Protein AF-A0A4R2L125-F1 (afdb_monomer_lite)

pLDDT: mean 90.24, std 4.69, range [78.38, 97.12]

Secondary structure (DSSP, 8-state):
---HHHHHHHHHHHHHHHHHHHHHHHHHHHHHHHH-GGGGGTS-HHHHHTTHHHHHHHHHHHHHHHTTT-GGGGHHHHHHHHHHHHHTT--TTHHHHHHHHHHTT-

Foldseek 3Di:
DDDPVVLVVLLVCLVVLVVCQLVLLLQLVVVLCVVPVVCPVLDDVVCVVVSNVSVVVSVVSSVCSNCVVPCVVCVVVVVVVVVVCVVSVPDPVVVVSSVVSSVVSD

Organism: NCBI:txid1133106

Sequence (106 aa):
MLTQQTREIVKATAPVLAEHGYAIIRRFYGRMFEAHPELRNVFNMGHQERGEQQQALARAVYAYASNIDEPTTLAAVLKRIAHKHGSLGVRPEQYPVVGEHLLAAI

Radius of gyration: 14.17 Å; chains: 1; bounding box: 34×27×34 Å

InterPro domains:
  IPR000971 Globin [PF00042] (27-105)
  IPR000971 Globin [PS01033] (1-106)
  IPR009050 Globin-like superfamily [SSF46458] (1-106)
  IPR012292 Globin/Protoglobin [G3DSA:1.10.490.10] (1-106)

Structure (mmCIF, N/CA/C/O backbone):
dat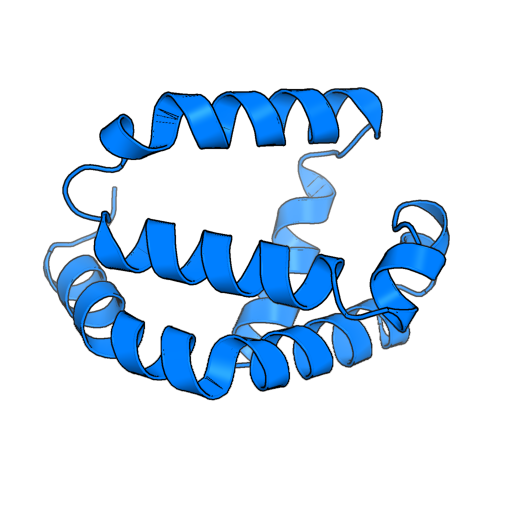a_AF-A0A4R2L125-F1
#
_entry.id   AF-A0A4R2L125-F1
#
loop_
_atom_site.group_PDB
_atom_site.id
_atom_site.type_symbol
_atom_site.label_atom_id
_atom_site.label_alt_id
_atom_site.label_comp_id
_atom_site.label_asym_id
_atom_site.label_entity_id
_atom_site.label_seq_id
_atom_site.pdbx_PDB_ins_code
_atom_site.Cartn_x
_atom_site.Cartn_y
_atom_site.Cartn_z
_atom_site.occupancy
_atom_site.B_iso_or_equiv
_atom_site.auth_seq_id
_atom_site.auth_comp_id
_atom_site.auth_asym_id
_atom_site.auth_atom_id
_atom_site.pdbx_PDB_model_num
AT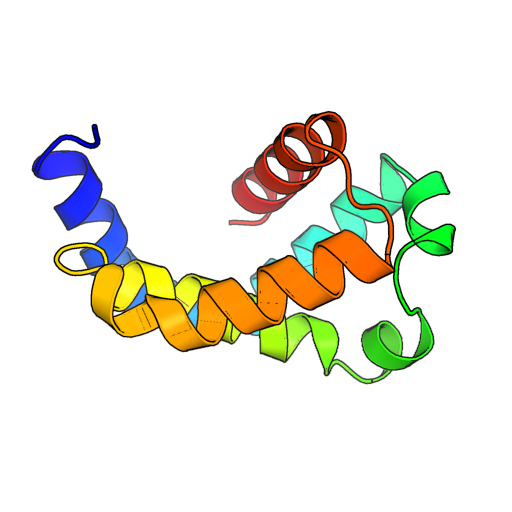OM 1 N N . MET A 1 1 ? -9.344 14.639 7.078 1.00 79.56 1 MET A N 1
ATOM 2 C CA . MET A 1 1 ? -9.277 13.522 8.053 1.00 79.56 1 MET A CA 1
ATOM 3 C C . MET A 1 1 ? -10.340 12.495 7.669 1.00 79.56 1 MET A C 1
ATOM 5 O O . MET A 1 1 ? -11.368 12.920 7.159 1.00 79.56 1 MET A O 1
ATOM 9 N N . LEU A 1 2 ? -10.110 11.189 7.855 1.00 89.88 2 LEU A N 1
ATOM 10 C CA . LEU A 1 2 ? -11.095 10.145 7.510 1.00 89.88 2 LEU A CA 1
ATOM 11 C C . LEU A 1 2 ? -12.331 10.217 8.425 1.00 89.88 2 LEU A C 1
ATOM 13 O O . LEU A 1 2 ? -12.200 10.538 9.609 1.00 89.88 2 LEU A O 1
ATOM 17 N N . THR A 1 3 ? -13.518 9.892 7.910 1.00 95.56 3 THR A N 1
ATOM 18 C CA . THR A 1 3 ? -14.720 9.751 8.751 1.00 95.56 3 THR A CA 1
ATOM 19 C C . THR A 1 3 ? -14.648 8.459 9.567 1.00 95.56 3 THR A C 1
ATOM 21 O O . THR A 1 3 ? -13.875 7.553 9.248 1.00 95.56 3 THR A O 1
ATOM 24 N N . GLN A 1 4 ? -15.453 8.365 10.626 1.00 94.19 4 GLN A N 1
ATOM 25 C CA . GLN A 1 4 ? -15.551 7.144 11.429 1.00 94.19 4 GLN A CA 1
ATOM 26 C C . GLN A 1 4 ? -16.011 5.948 10.581 1.00 94.19 4 GLN A C 1
ATOM 28 O O . GLN A 1 4 ? -15.375 4.898 10.598 1.00 94.19 4 GLN A O 1
ATOM 33 N N . GLN A 1 5 ? -17.030 6.157 9.744 1.00 96.44 5 GLN A N 1
ATOM 34 C CA . GLN A 1 5 ? -17.546 5.144 8.825 1.00 96.44 5 GLN A CA 1
ATOM 35 C C . GLN A 1 5 ? -16.461 4.610 7.875 1.00 96.44 5 GLN A C 1
ATOM 37 O O . GLN A 1 5 ? -16.354 3.403 7.672 1.00 96.44 5 GLN A O 1
ATOM 42 N N . THR A 1 6 ? -15.608 5.477 7.314 1.00 95.75 6 THR A N 1
ATOM 43 C CA . THR A 1 6 ? -14.509 5.019 6.449 1.00 95.75 6 THR A CA 1
ATOM 44 C C . THR A 1 6 ? -13.496 4.168 7.215 1.00 95.75 6 THR A C 1
ATOM 46 O O . THR A 1 6 ? -13.031 3.161 6.686 1.00 95.75 6 THR A O 1
ATOM 49 N N . ARG A 1 7 ? -13.165 4.525 8.463 1.00 94.50 7 ARG A N 1
ATOM 50 C CA . ARG A 1 7 ? -12.244 3.725 9.291 1.00 94.50 7 ARG A CA 1
ATOM 51 C C . ARG A 1 7 ? -12.820 2.351 9.609 1.00 94.50 7 ARG A C 1
ATOM 53 O O . ARG A 1 7 ? -12.089 1.368 9.574 1.00 94.50 7 ARG A O 1
ATOM 60 N N . GLU A 1 8 ? -14.115 2.277 9.896 1.00 95.12 8 GLU A N 1
ATOM 61 C CA . GLU A 1 8 ? -14.815 1.016 10.154 1.00 95.12 8 GLU A CA 1
ATOM 62 C C . GLU A 1 8 ? -14.795 0.097 8.936 1.00 95.12 8 GLU A C 1
ATOM 64 O O . GLU A 1 8 ? -14.454 -1.075 9.076 1.00 95.12 8 GLU A O 1
ATOM 69 N N . ILE A 1 9 ? -15.053 0.636 7.740 1.00 95.81 9 ILE A N 1
ATOM 70 C CA . ILE A 1 9 ? -14.962 -0.125 6.488 1.00 95.81 9 ILE A CA 1
ATOM 71 C C . ILE A 1 9 ? -13.544 -0.668 6.287 1.00 95.81 9 ILE A C 1
ATOM 73 O O . ILE A 1 9 ? -13.381 -1.853 6.012 1.00 95.81 9 ILE A O 1
ATOM 77 N N . VAL A 1 10 ? -12.515 0.168 6.457 1.00 94.44 10 VAL A N 1
ATOM 78 C CA . VAL A 1 10 ? -11.121 -0.269 6.272 1.00 94.44 10 VAL A CA 1
ATOM 79 C C . VAL A 1 10 ? -10.726 -1.354 7.280 1.00 94.44 10 VAL A C 1
ATOM 81 O O . VAL A 1 10 ? -10.068 -2.322 6.906 1.00 94.44 10 VAL A O 1
ATOM 84 N N . LYS A 1 11 ? -11.155 -1.246 8.544 1.00 92.75 11 LYS A N 1
ATOM 85 C CA . LYS A 1 11 ? -10.918 -2.299 9.547 1.00 92.75 11 LYS A CA 1
ATOM 86 C C . LYS A 1 11 ? -11.640 -3.593 9.193 1.00 92.75 11 LYS A C 1
ATOM 88 O O . LYS A 1 11 ? -11.044 -4.662 9.280 1.00 92.75 11 LYS A O 1
ATOM 93 N N . ALA A 1 12 ? -12.901 -3.499 8.774 1.00 94.81 12 ALA A N 1
ATOM 94 C CA . ALA A 1 12 ? -13.715 -4.659 8.426 1.00 94.81 12 ALA A CA 1
ATOM 95 C C . ALA A 1 12 ? -13.159 -5.426 7.215 1.00 94.81 12 ALA A C 1
ATOM 97 O O . ALA A 1 12 ? -13.296 -6.645 7.151 1.00 94.81 12 ALA A O 1
ATOM 98 N N . THR A 1 13 ? -12.500 -4.741 6.274 1.00 93.94 13 THR A N 1
ATOM 99 C CA . THR A 1 13 ? -11.878 -5.382 5.105 1.00 93.94 13 THR A CA 1
ATOM 100 C C . THR A 1 13 ? -10.449 -5.865 5.353 1.00 93.94 13 THR A C 1
ATOM 102 O O . THR A 1 13 ? -9.943 -6.663 4.565 1.00 93.94 13 THR A O 1
ATOM 105 N N . ALA A 1 14 ? -9.797 -5.473 6.455 1.00 91.62 14 ALA A N 1
ATOM 106 C CA . ALA A 1 14 ? -8.415 -5.862 6.749 1.00 91.62 14 ALA A CA 1
ATOM 107 C C . ALA A 1 14 ? -8.169 -7.391 6.723 1.00 91.62 14 ALA A C 1
ATOM 109 O O . ALA A 1 14 ? -7.186 -7.801 6.101 1.00 91.62 14 ALA A O 1
ATOM 110 N N . PRO A 1 15 ? -9.035 -8.260 7.291 1.00 91.38 15 PRO A N 1
ATOM 111 C CA . PRO A 1 15 ? -8.836 -9.712 7.220 1.00 91.38 15 PRO A CA 1
ATOM 112 C C . PRO A 1 15 ? -8.856 -10.256 5.785 1.00 91.38 15 PRO A C 1
ATOM 114 O O . PRO A 1 15 ? -8.048 -11.113 5.439 1.00 91.38 15 PRO A O 1
ATOM 117 N N . VAL A 1 16 ? -9.713 -9.701 4.923 1.00 91.75 16 VAL A N 1
ATOM 118 C CA . VAL A 1 16 ? -9.801 -10.081 3.502 1.00 91.75 16 VAL A CA 1
ATOM 119 C C . VAL A 1 16 ? -8.514 -9.704 2.766 1.00 91.75 16 VAL A C 1
ATOM 121 O O . VAL A 1 16 ? -8.004 -10.471 1.948 1.00 91.75 16 VAL A O 1
ATOM 124 N N . LEU A 1 17 ? -7.925 -8.550 3.099 1.00 87.69 17 LEU A N 1
ATOM 125 C CA . LEU A 1 17 ? -6.612 -8.166 2.580 1.00 87.69 17 LEU A CA 1
ATOM 126 C C . LEU A 1 17 ? -5.481 -9.060 3.106 1.00 87.69 17 LEU A C 1
ATOM 128 O O . LEU A 1 17 ? -4.490 -9.236 2.402 1.00 87.69 17 LEU A O 1
ATOM 132 N N . ALA A 1 18 ? -5.596 -9.634 4.306 1.00 85.56 18 ALA A N 1
ATOM 133 C CA . ALA A 1 18 ? -4.616 -10.601 4.801 1.00 85.56 18 ALA A CA 1
ATOM 134 C C . ALA A 1 18 ? -4.669 -11.913 4.006 1.00 85.56 18 ALA A C 1
ATOM 136 O O . ALA A 1 18 ? -3.625 -12.455 3.645 1.00 85.56 18 ALA A O 1
ATOM 137 N N . GLU A 1 19 ? -5.877 -12.387 3.696 1.00 91.62 19 GLU A N 1
ATOM 138 C CA . GLU A 1 19 ? -6.105 -13.627 2.951 1.00 91.62 19 GLU A CA 1
ATOM 139 C C . GLU A 1 19 ? -5.718 -13.495 1.471 1.00 91.62 19 GLU A C 1
ATOM 141 O O . GLU A 1 19 ? -4.992 -14.328 0.926 1.00 91.62 19 GLU A O 1
ATOM 146 N N . HIS A 1 20 ? -6.155 -12.420 0.811 1.00 93.00 20 HIS A N 1
ATOM 147 C CA . HIS A 1 20 ? -5.966 -12.231 -0.631 1.00 93.00 20 HIS A CA 1
ATOM 148 C C . HIS A 1 20 ? -4.821 -11.281 -0.991 1.00 93.00 20 HIS A C 1
ATOM 150 O O . HIS A 1 20 ? -4.564 -11.045 -2.173 1.00 93.00 20 HIS A O 1
ATOM 156 N N . GLY A 1 21 ? -4.092 -10.755 -0.004 1.00 89.25 21 GLY A N 1
ATOM 157 C CA . GLY A 1 21 ? -3.104 -9.694 -0.198 1.00 89.25 21 GLY A CA 1
ATOM 158 C C . GLY A 1 21 ? -2.051 -10.018 -1.252 1.00 89.25 21 GLY A C 1
ATOM 159 O O . GLY A 1 21 ? -1.760 -9.187 -2.105 1.00 89.25 21 GLY A O 1
ATOM 160 N N . TYR A 1 22 ? -1.524 -11.245 -1.274 1.00 89.19 22 TYR A N 1
ATOM 161 C CA . TYR A 1 22 ? -0.555 -11.637 -2.302 1.00 89.19 22 TYR A CA 1
ATOM 162 C C . TYR A 1 22 ? -1.152 -11.588 -3.720 1.00 89.19 22 TYR A C 1
ATOM 164 O O . TYR A 1 22 ? -0.516 -11.069 -4.639 1.00 89.19 22 TYR A O 1
ATOM 172 N N . ALA A 1 23 ? -2.380 -12.085 -3.902 1.00 92.50 23 ALA A N 1
ATOM 173 C CA . ALA A 1 23 ? -3.058 -12.089 -5.197 1.00 92.50 23 ALA A CA 1
ATOM 174 C C . ALA A 1 23 ? -3.401 -10.664 -5.662 1.00 92.50 23 ALA A C 1
ATOM 176 O O . ALA A 1 23 ? -3.117 -10.310 -6.809 1.00 92.50 23 ALA A O 1
ATOM 177 N N . ILE A 1 24 ? -3.922 -9.832 -4.753 1.00 93.44 24 ILE A N 1
ATOM 178 C CA . ILE A 1 24 ? -4.216 -8.414 -5.001 1.00 93.44 24 ILE A CA 1
ATOM 179 C C . ILE A 1 24 ? -2.940 -7.689 -5.424 1.00 93.44 24 ILE A C 1
ATOM 181 O O . ILE A 1 24 ? -2.911 -7.040 -6.467 1.00 93.44 24 ILE A O 1
ATOM 185 N N . ILE A 1 25 ? -1.849 -7.841 -4.668 1.00 93.25 25 ILE A N 1
ATOM 186 C CA . ILE A 1 25 ? -0.605 -7.130 -4.963 1.00 93.25 25 ILE A CA 1
ATOM 187 C C . ILE A 1 25 ? 0.063 -7.641 -6.250 1.00 93.25 25 ILE A C 1
ATOM 189 O O . ILE A 1 25 ? 0.635 -6.853 -7.008 1.00 93.25 25 ILE A O 1
ATOM 193 N N . ARG A 1 26 ? -0.050 -8.935 -6.569 1.00 92.62 26 ARG A N 1
ATOM 194 C CA . ARG A 1 26 ? 0.394 -9.462 -7.867 1.00 92.62 26 ARG A CA 1
ATOM 195 C C . ARG A 1 26 ? -0.382 -8.825 -9.022 1.00 92.62 26 ARG A C 1
ATOM 197 O O . ARG A 1 26 ? 0.235 -8.412 -10.004 1.00 92.62 26 ARG A O 1
ATOM 204 N N . ARG A 1 27 ? -1.710 -8.714 -8.901 1.00 95.31 27 ARG A N 1
ATOM 205 C CA . ARG A 1 27 ? -2.567 -8.044 -9.892 1.00 95.31 27 ARG A CA 1
ATOM 206 C C . ARG A 1 27 ? -2.227 -6.557 -10.013 1.00 95.31 27 ARG A C 1
ATOM 208 O O . ARG A 1 27 ? -2.090 -6.069 -11.130 1.00 95.31 27 ARG A O 1
ATOM 215 N N . PHE A 1 28 ? -2.025 -5.873 -8.888 1.00 95.50 28 PHE A N 1
ATOM 216 C CA . PHE A 1 28 ? -1.586 -4.476 -8.819 1.00 95.50 28 PHE A CA 1
ATOM 217 C C . PHE A 1 28 ? -0.314 -4.232 -9.635 1.00 95.50 28 PHE A C 1
ATOM 219 O O . PHE A 1 28 ? -0.305 -3.357 -10.497 1.00 95.50 28 PHE A O 1
ATOM 226 N N . TYR A 1 29 ? 0.741 -5.026 -9.425 1.00 93.44 29 TYR A N 1
ATOM 227 C CA . TYR A 1 29 ? 1.988 -4.843 -10.169 1.00 93.44 29 TYR A CA 1
ATOM 228 C C . TYR A 1 29 ? 1.847 -5.140 -11.660 1.00 93.44 29 TYR A C 1
ATOM 230 O O . TYR A 1 29 ? 2.450 -4.437 -12.468 1.00 93.44 29 TYR A O 1
ATOM 238 N N . GLY A 1 30 ? 1.038 -6.139 -12.026 1.00 93.94 30 GLY A N 1
ATOM 239 C CA . GLY A 1 30 ? 0.709 -6.408 -13.426 1.00 93.94 30 GLY A CA 1
ATOM 240 C C . GLY A 1 30 ? 0.082 -5.187 -14.098 1.00 93.94 30 GLY A C 1
ATOM 241 O O . GLY A 1 30 ? 0.623 -4.693 -15.084 1.00 93.94 30 GLY A O 1
ATOM 242 N N . ARG A 1 31 ? -0.990 -4.646 -13.502 1.00 96.94 31 ARG A N 1
ATOM 243 C CA . ARG A 1 31 ? -1.696 -3.458 -14.011 1.00 96.94 31 ARG A CA 1
ATOM 244 C C . ARG A 1 31 ? -0.789 -2.233 -14.084 1.00 96.94 31 ARG A C 1
ATOM 246 O O . ARG A 1 31 ? -0.715 -1.575 -15.118 1.00 96.94 31 ARG A O 1
ATOM 253 N N . MET A 1 32 ? -0.064 -1.953 -13.002 1.00 95.94 32 MET A N 1
ATOM 254 C CA . MET A 1 32 ? 0.779 -0.766 -12.909 1.00 95.94 32 MET A CA 1
ATOM 255 C C . MET A 1 32 ? 1.904 -0.797 -13.941 1.00 95.94 32 MET A C 1
ATOM 257 O O . MET A 1 32 ? 2.152 0.212 -14.581 1.00 95.94 32 MET A O 1
ATOM 261 N N . PHE A 1 33 ? 2.578 -1.930 -14.145 1.00 94.44 33 PHE A N 1
ATOM 262 C CA . PHE A 1 33 ? 3.665 -1.999 -15.123 1.00 94.44 33 PHE A CA 1
ATOM 263 C C . PHE A 1 33 ? 3.194 -2.134 -16.573 1.00 94.44 33 PHE A C 1
ATOM 265 O O . PHE A 1 33 ? 3.977 -1.880 -17.488 1.00 94.44 33 PHE A O 1
ATOM 272 N N . GLU A 1 34 ? 1.959 -2.566 -16.807 1.00 96.00 34 GLU A N 1
ATOM 273 C CA . GLU A 1 34 ? 1.341 -2.515 -18.132 1.00 96.00 34 GLU A CA 1
ATOM 274 C C . GLU A 1 34 ? 1.024 -1.068 -18.528 1.00 96.00 34 GLU A C 1
ATOM 276 O O . GLU A 1 34 ? 1.401 -0.641 -19.616 1.00 96.00 34 GLU A O 1
ATOM 281 N N . ALA A 1 35 ? 0.421 -0.293 -17.620 1.00 96.31 35 ALA A N 1
ATOM 282 C CA . ALA A 1 35 ? 0.088 1.113 -17.857 1.00 96.31 35 ALA A CA 1
ATOM 283 C C . ALA A 1 35 ? 1.304 2.058 -17.778 1.00 96.31 35 ALA A C 1
ATOM 285 O O . ALA A 1 35 ? 1.380 3.027 -18.527 1.00 96.31 35 ALA A O 1
ATOM 286 N N . HIS A 1 36 ? 2.251 1.763 -16.883 1.00 94.19 36 HIS A N 1
ATOM 287 C CA . HIS A 1 36 ? 3.431 2.581 -16.583 1.00 94.19 36 HIS A CA 1
ATOM 288 C C . HIS A 1 36 ? 4.720 1.750 -16.676 1.00 94.19 36 HIS A C 1
ATOM 290 O O . HIS A 1 36 ? 5.349 1.426 -15.654 1.00 94.19 36 HIS A O 1
ATOM 296 N N . PRO A 1 37 ? 5.135 1.344 -17.889 1.00 93.56 37 PRO A N 1
ATOM 297 C CA . PRO A 1 37 ? 6.328 0.530 -18.075 1.00 93.56 37 PRO A CA 1
ATOM 298 C C . PRO A 1 37 ? 7.612 1.208 -17.577 1.00 93.56 37 PRO A C 1
ATOM 300 O O . PRO A 1 37 ? 8.539 0.504 -17.170 1.00 93.56 37 PRO A O 1
ATOM 303 N N . GLU A 1 38 ? 7.659 2.542 -17.531 1.00 90.44 38 GLU A N 1
ATOM 304 C CA . GLU A 1 38 ? 8.767 3.343 -17.006 1.00 90.44 38 GLU A CA 1
ATOM 305 C C . GLU A 1 38 ? 9.084 3.046 -15.535 1.00 90.44 38 GLU A C 1
ATOM 307 O O . GLU A 1 38 ? 10.235 3.170 -15.108 1.00 90.44 38 GLU A O 1
ATOM 312 N N . LEU A 1 39 ? 8.093 2.593 -14.760 1.00 89.69 39 LEU A N 1
ATOM 313 C CA . LEU A 1 39 ? 8.283 2.256 -13.353 1.00 89.69 39 LEU A CA 1
ATOM 314 C C . LEU A 1 39 ? 9.137 0.998 -13.168 1.00 89.69 39 LEU A C 1
ATOM 316 O O . LEU A 1 39 ? 9.752 0.846 -12.115 1.00 89.69 39 LEU A O 1
ATOM 320 N N . ARG A 1 40 ? 9.298 0.139 -14.184 1.00 88.19 40 ARG A N 1
ATOM 321 C CA . ARG A 1 40 ? 10.234 -1.000 -14.105 1.00 88.19 40 ARG A CA 1
ATOM 322 C C . ARG A 1 40 ? 11.684 -0.570 -13.836 1.00 88.19 40 ARG A C 1
ATOM 324 O O . ARG A 1 40 ? 12.442 -1.360 -13.291 1.00 88.19 40 ARG A O 1
ATOM 331 N N . ASN A 1 41 ? 12.050 0.677 -14.152 1.00 86.56 41 ASN A N 1
ATOM 332 C CA . ASN A 1 41 ? 13.377 1.236 -13.862 1.00 86.56 41 ASN A CA 1
ATOM 333 C C . ASN A 1 41 ? 13.538 1.708 -12.405 1.00 86.56 41 ASN A C 1
ATOM 335 O O . ASN A 1 41 ? 14.653 1.939 -11.947 1.00 86.56 41 ASN A O 1
ATOM 339 N N . VAL A 1 42 ? 12.429 1.879 -11.683 1.00 84.62 42 VAL A N 1
ATOM 340 C CA . VAL A 1 42 ? 12.402 2.314 -10.276 1.00 84.62 42 VAL A CA 1
ATOM 341 C C . VAL A 1 42 ? 12.296 1.106 -9.342 1.00 84.62 42 VAL A C 1
ATOM 343 O O . VAL A 1 42 ? 12.877 1.084 -8.256 1.00 84.62 42 VAL A O 1
ATOM 346 N N . PHE A 1 43 ? 11.541 0.091 -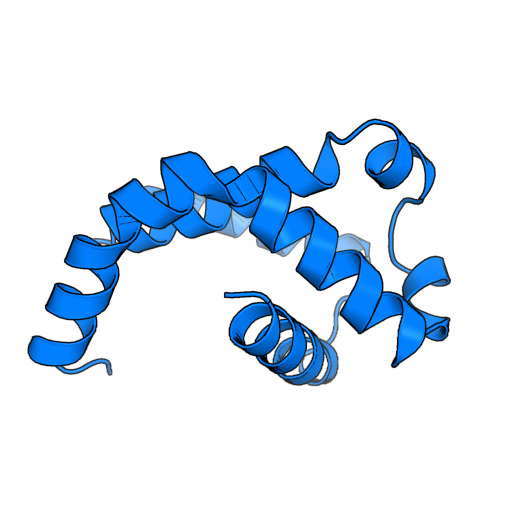9.761 1.00 83.81 43 PHE A N 1
ATOM 347 C CA . PHE A 1 43 ? 11.300 -1.120 -8.987 1.00 83.81 43 PHE A CA 1
ATOM 348 C C . PHE A 1 43 ? 12.422 -2.150 -9.164 1.00 83.81 43 PHE A C 1
ATOM 350 O O . PHE A 1 43 ? 12.988 -2.318 -10.239 1.00 83.81 43 PHE A O 1
ATOM 357 N N . ASN A 1 44 ? 12.729 -2.893 -8.096 1.00 83.06 44 ASN A N 1
ATOM 358 C CA . ASN A 1 44 ? 13.688 -3.992 -8.180 1.00 83.06 44 ASN A CA 1
ATOM 359 C C . ASN A 1 44 ? 12.989 -5.241 -8.735 1.00 83.06 44 ASN A C 1
ATOM 361 O O . ASN A 1 44 ? 12.322 -5.969 -8.000 1.00 83.06 44 ASN A O 1
ATOM 365 N N . MET A 1 45 ? 13.174 -5.497 -10.030 1.00 82.50 45 MET A N 1
ATOM 366 C CA . MET A 1 45 ? 12.526 -6.614 -10.724 1.00 82.50 45 MET A CA 1
ATOM 367 C C . MET A 1 45 ? 12.933 -7.989 -10.169 1.00 82.50 45 MET A C 1
ATOM 369 O O . MET A 1 45 ? 12.105 -8.892 -10.130 1.00 82.50 45 MET A O 1
ATOM 373 N N . GLY A 1 46 ? 14.147 -8.137 -9.624 1.00 79.62 46 GLY A N 1
ATOM 374 C CA . GLY A 1 46 ? 14.578 -9.386 -8.986 1.00 79.62 46 GLY A CA 1
ATOM 375 C C . GLY A 1 46 ? 13.821 -9.699 -7.687 1.00 79.62 46 GLY A C 1
ATOM 376 O O . GLY A 1 46 ? 13.465 -10.849 -7.445 1.00 79.62 46 GLY A O 1
ATOM 377 N N . HIS A 1 47 ? 13.526 -8.688 -6.858 1.00 79.56 47 HIS A N 1
ATOM 378 C CA . HIS A 1 47 ? 12.642 -8.863 -5.692 1.00 79.56 47 HIS A CA 1
ATOM 379 C C . HIS A 1 47 ? 11.192 -9.128 -6.105 1.00 79.56 47 HIS A C 1
ATOM 381 O O . HIS A 1 47 ? 10.475 -9.845 -5.406 1.00 79.56 47 HIS A O 1
ATOM 387 N N . GLN A 1 48 ? 10.772 -8.557 -7.236 1.00 78.44 48 GLN A N 1
ATOM 388 C CA . GLN A 1 48 ? 9.436 -8.756 -7.777 1.00 78.44 48 GLN A CA 1
ATOM 389 C C . GLN A 1 48 ? 9.221 -10.198 -8.250 1.00 78.44 48 GLN A C 1
ATOM 391 O O . GLN A 1 48 ? 8.209 -10.809 -7.917 1.00 78.44 48 GLN A O 1
ATOM 396 N N . GLU A 1 49 ? 10.170 -10.769 -8.990 1.00 78.38 49 GLU A N 1
ATOM 397 C CA . GLU A 1 49 ? 10.087 -12.156 -9.467 1.00 78.38 49 GLU A CA 1
ATOM 398 C C . GLU A 1 49 ? 10.067 -13.163 -8.312 1.00 78.38 49 GLU A C 1
ATOM 400 O O . GLU A 1 49 ? 9.343 -14.156 -8.368 1.00 78.38 49 GLU A O 1
ATOM 405 N N . ARG A 1 50 ? 10.792 -12.875 -7.222 1.00 81.88 50 ARG A N 1
ATOM 406 C CA . ARG A 1 50 ? 10.823 -13.722 -6.018 1.00 81.88 50 ARG A CA 1
ATOM 407 C C . ARG A 1 50 ? 9.610 -13.571 -5.097 1.00 81.88 50 ARG A C 1
ATOM 409 O O . ARG A 1 50 ? 9.507 -14.296 -4.112 1.00 81.88 50 ARG A O 1
ATOM 416 N N . GLY A 1 51 ? 8.686 -12.651 -5.375 1.00 82.69 51 GLY A N 1
ATOM 417 C CA . GLY A 1 51 ? 7.481 -12.472 -4.556 1.00 82.69 51 GLY A CA 1
ATOM 418 C C . GLY A 1 51 ? 7.684 -11.646 -3.276 1.00 82.69 51 GLY A C 1
ATOM 419 O O . GLY A 1 51 ? 6.714 -11.350 -2.572 1.00 82.69 51 GLY A O 1
ATOM 420 N N . GLU A 1 52 ? 8.925 -11.280 -2.947 1.00 84.31 52 GLU A N 1
ATOM 421 C CA . GLU A 1 52 ? 9.285 -10.604 -1.694 1.00 84.31 52 GLU A CA 1
ATOM 422 C C . GLU A 1 52 ? 8.629 -9.223 -1.600 1.00 84.31 52 GLU A C 1
ATOM 424 O O . GLU A 1 52 ? 8.123 -8.824 -0.548 1.00 84.31 52 GLU A O 1
ATOM 429 N N . GLN A 1 53 ? 8.591 -8.503 -2.722 1.00 83.00 53 GLN A N 1
ATOM 430 C CA . GLN A 1 53 ? 8.019 -7.167 -2.774 1.00 83.00 53 GLN A CA 1
ATOM 431 C C . GLN A 1 53 ? 6.487 -7.192 -2.649 1.00 83.00 53 GLN A C 1
ATOM 433 O O . GLN A 1 53 ? 5.905 -6.349 -1.961 1.00 83.00 53 GLN A O 1
ATOM 438 N N . GLN A 1 54 ? 5.837 -8.202 -3.227 1.00 85.69 54 GLN A N 1
ATOM 439 C CA . GLN A 1 54 ? 4.398 -8.412 -3.124 1.00 85.69 54 GLN A CA 1
ATOM 440 C C . GLN A 1 54 ? 3.985 -8.710 -1.685 1.00 85.69 54 GLN A C 1
ATOM 442 O O . GLN A 1 54 ? 3.032 -8.121 -1.175 1.00 85.69 54 GLN A O 1
ATOM 447 N N . GLN A 1 55 ? 4.737 -9.579 -1.007 1.00 85.19 55 GLN A N 1
ATOM 448 C CA . GLN A 1 55 ? 4.508 -9.885 0.402 1.00 85.19 55 GLN A CA 1
ATOM 449 C C . GLN A 1 55 ? 4.736 -8.663 1.296 1.00 85.19 55 GLN A C 1
ATOM 451 O O . GLN A 1 55 ? 3.942 -8.415 2.204 1.00 85.19 55 GLN A O 1
ATOM 456 N N . ALA A 1 56 ? 5.795 -7.888 1.046 1.00 85.06 56 ALA A N 1
ATOM 457 C CA . ALA A 1 56 ? 6.088 -6.690 1.824 1.00 85.06 56 ALA A CA 1
ATOM 458 C C . ALA A 1 56 ? 4.958 -5.655 1.724 1.00 85.06 56 ALA A C 1
ATOM 460 O O . ALA A 1 56 ? 4.514 -5.137 2.751 1.00 85.06 56 ALA A O 1
ATOM 461 N N . LEU A 1 57 ? 4.453 -5.393 0.513 1.00 87.38 57 LEU A N 1
ATOM 462 C CA . LEU A 1 57 ? 3.362 -4.442 0.313 1.00 87.38 57 LEU A CA 1
ATOM 463 C C . LEU A 1 57 ? 2.041 -4.958 0.901 1.00 87.38 57 LEU A C 1
ATOM 465 O O . LEU A 1 57 ? 1.369 -4.206 1.602 1.00 87.38 57 LEU A O 1
ATOM 469 N N . ALA A 1 58 ? 1.708 -6.239 0.718 1.00 87.75 58 ALA A N 1
ATOM 470 C CA . ALA A 1 58 ? 0.509 -6.832 1.316 1.00 87.75 58 ALA A CA 1
ATOM 471 C C . ALA A 1 58 ? 0.509 -6.696 2.850 1.00 87.75 58 ALA A C 1
ATOM 473 O O . ALA A 1 58 ? -0.472 -6.244 3.441 1.00 87.75 58 ALA A O 1
ATOM 474 N N . ARG A 1 59 ? 1.645 -6.998 3.496 1.00 87.50 59 ARG A N 1
ATOM 475 C CA . ARG A 1 59 ? 1.817 -6.822 4.948 1.00 87.50 59 ARG A CA 1
ATOM 476 C C . ARG A 1 59 ? 1.689 -5.363 5.373 1.00 87.50 59 ARG A C 1
ATOM 478 O O . ARG A 1 59 ? 1.091 -5.099 6.409 1.00 87.50 59 ARG A O 1
ATOM 485 N N . ALA A 1 60 ? 2.233 -4.426 4.597 1.00 87.81 60 ALA A N 1
ATOM 486 C CA . ALA A 1 60 ? 2.145 -3.002 4.907 1.00 87.81 60 ALA A CA 1
ATOM 487 C C . ALA A 1 60 ? 0.696 -2.490 4.853 1.00 87.81 60 ALA A C 1
ATOM 489 O O . ALA A 1 60 ? 0.264 -1.800 5.776 1.00 87.81 60 ALA A O 1
ATOM 490 N N . VAL A 1 61 ? -0.068 -2.865 3.818 1.00 88.25 61 VAL A N 1
ATOM 491 C CA . VAL A 1 61 ? -1.480 -2.471 3.685 1.00 88.25 61 VAL A CA 1
ATOM 492 C C . VAL A 1 61 ? -2.319 -3.082 4.810 1.00 88.25 61 VAL A C 1
ATOM 494 O O . VAL A 1 61 ? -3.082 -2.365 5.455 1.00 88.25 61 VAL A O 1
ATOM 497 N N . TYR A 1 62 ? -2.124 -4.369 5.110 1.00 90.00 62 TYR A N 1
ATOM 498 C CA . TYR A 1 62 ? -2.796 -5.032 6.228 1.00 90.00 62 TYR A CA 1
ATOM 499 C C . TYR A 1 62 ? -2.474 -4.381 7.580 1.00 90.00 62 TYR A C 1
ATOM 501 O O . TYR A 1 62 ? -3.379 -4.099 8.367 1.00 90.00 62 TYR A O 1
ATOM 509 N N . ALA A 1 63 ? -1.192 -4.114 7.851 1.00 88.94 63 ALA A N 1
ATOM 510 C CA . ALA A 1 63 ? -0.759 -3.495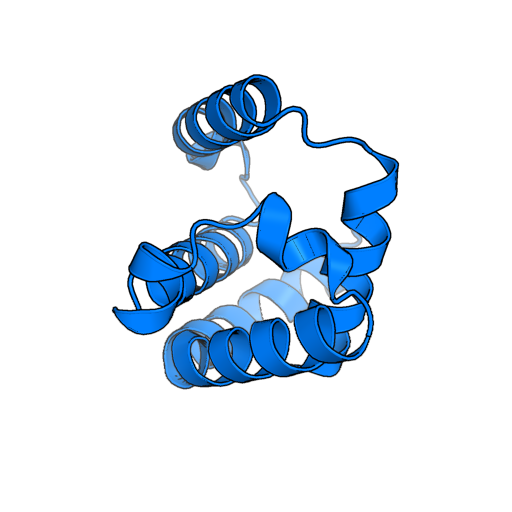 9.099 1.00 88.94 63 ALA A CA 1
ATOM 511 C C . ALA A 1 63 ? -1.378 -2.105 9.273 1.00 88.94 63 ALA A C 1
ATOM 513 O O . ALA A 1 63 ? -1.827 -1.776 10.369 1.00 88.94 63 ALA A O 1
ATOM 514 N N . TYR A 1 64 ? -1.457 -1.313 8.199 1.00 90.19 64 TYR A N 1
ATOM 515 C CA . TYR A 1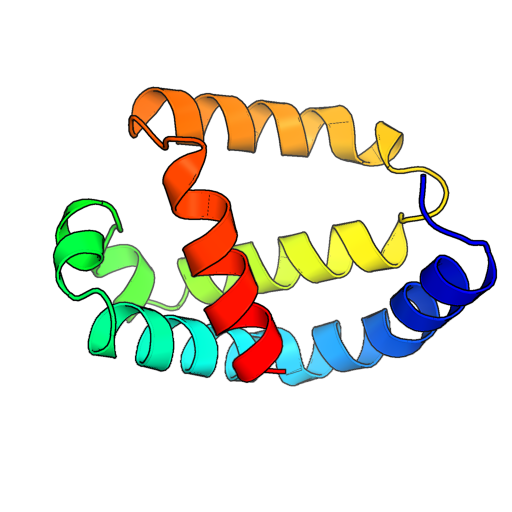 64 ? -2.132 -0.020 8.236 1.00 90.19 64 TYR A CA 1
ATOM 516 C C . TYR A 1 64 ? -3.634 -0.160 8.487 1.00 90.19 64 TYR A C 1
ATOM 518 O O . TYR A 1 64 ? -4.155 0.484 9.393 1.00 90.19 64 TYR A O 1
ATOM 526 N N . ALA A 1 65 ? -4.319 -1.030 7.742 1.00 90.31 65 ALA A N 1
ATOM 527 C CA . ALA A 1 65 ? -5.757 -1.235 7.893 1.00 90.31 65 ALA A CA 1
ATOM 528 C C . ALA A 1 65 ? -6.133 -1.708 9.309 1.00 90.31 65 ALA A C 1
ATOM 530 O O . ALA A 1 65 ? -7.105 -1.227 9.887 1.00 90.31 65 ALA A O 1
ATOM 531 N N . SER A 1 66 ? -5.306 -2.575 9.900 1.00 89.81 66 SER A N 1
ATOM 532 C CA . SER A 1 66 ? -5.496 -3.103 11.258 1.00 89.81 66 SER A CA 1
ATOM 533 C C . SER A 1 66 ? -5.209 -2.081 12.366 1.00 89.81 66 SER A C 1
ATOM 535 O O . SER A 1 66 ? -5.704 -2.243 13.475 1.00 89.81 66 SER A O 1
ATOM 537 N N . ASN A 1 67 ? -4.428 -1.030 12.085 1.00 90.81 67 ASN A N 1
ATOM 538 C CA . ASN A 1 67 ? -4.034 0.004 13.055 1.00 90.81 67 ASN A CA 1
ATOM 539 C C . ASN A 1 67 ? -4.534 1.405 12.653 1.00 90.81 67 ASN A C 1
ATOM 541 O O . ASN A 1 67 ? -3.952 2.414 13.049 1.00 90.81 67 ASN A O 1
ATOM 545 N N . ILE A 1 68 ? -5.598 1.500 11.847 1.00 90.25 68 ILE A N 1
ATOM 546 C CA . ILE A 1 68 ? -6.063 2.780 11.283 1.00 90.25 68 ILE A CA 1
ATOM 547 C C . ILE A 1 68 ? -6.556 3.784 12.340 1.00 90.25 68 ILE A C 1
ATOM 549 O O . ILE A 1 68 ? -6.568 4.993 12.090 1.00 90.25 68 ILE A O 1
ATOM 553 N N . ASP A 1 69 ? -6.947 3.299 13.520 1.00 90.44 69 ASP A N 1
ATOM 554 C CA . ASP A 1 69 ? -7.353 4.144 14.648 1.00 90.44 69 ASP A CA 1
ATOM 555 C C . ASP A 1 69 ? -6.146 4.764 15.368 1.00 90.44 69 ASP A C 1
ATOM 557 O O . ASP A 1 69 ? -6.237 5.890 15.855 1.00 90.44 69 ASP A O 1
ATOM 561 N N . GLU A 1 70 ? -4.994 4.081 15.363 1.00 88.50 70 GLU A N 1
ATOM 562 C CA . GLU A 1 70 ? -3.752 4.549 15.985 1.00 88.50 70 GLU A CA 1
ATOM 563 C C . GLU A 1 70 ? -2.532 4.364 15.052 1.00 88.50 70 GLU A C 1
ATOM 565 O O . GLU A 1 70 ? -1.633 3.560 15.321 1.00 88.50 70 GLU A O 1
ATOM 570 N N . PRO A 1 71 ? -2.435 5.127 13.942 1.00 79.50 71 PRO A N 1
ATOM 571 C CA . PRO A 1 71 ? -1.371 4.936 12.950 1.00 79.50 71 PRO A CA 1
ATOM 572 C C . PRO A 1 71 ? 0.033 5.264 13.474 1.00 79.50 71 PRO A C 1
ATOM 574 O O . PRO A 1 71 ? 1.034 4.889 12.863 1.00 79.50 71 PRO A O 1
ATOM 577 N N . THR A 1 72 ? 0.128 5.980 14.598 1.00 86.06 72 THR A N 1
ATOM 578 C CA . THR A 1 72 ? 1.384 6.319 15.283 1.00 86.06 72 THR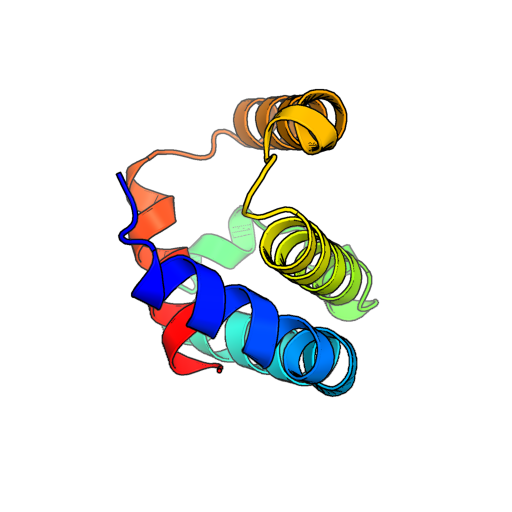 A CA 1
ATOM 579 C C . THR A 1 72 ? 2.158 5.077 15.716 1.00 86.06 72 THR A C 1
ATOM 581 O O . THR A 1 72 ? 3.388 5.106 15.710 1.00 86.06 72 THR A O 1
ATOM 584 N N . THR A 1 73 ? 1.470 3.964 15.982 1.00 87.31 73 THR A N 1
ATOM 585 C CA . THR A 1 73 ? 2.080 2.643 16.230 1.00 87.31 73 THR A CA 1
ATOM 586 C C . THR A 1 73 ? 2.986 2.184 15.081 1.00 87.31 73 THR A C 1
ATOM 588 O O . THR A 1 73 ? 3.986 1.501 15.300 1.00 87.31 73 THR A O 1
ATOM 591 N N . LEU A 1 74 ? 2.708 2.628 13.851 1.00 86.50 74 LEU A N 1
ATOM 592 C CA . LEU A 1 74 ? 3.477 2.290 12.654 1.00 86.50 74 LEU A CA 1
ATOM 593 C C . LEU A 1 74 ? 4.609 3.283 12.363 1.00 86.50 74 LEU A C 1
ATOM 595 O O . LEU A 1 74 ? 5.327 3.108 11.377 1.00 86.50 74 LEU A O 1
ATOM 599 N N . ALA A 1 75 ? 4.817 4.312 13.194 1.00 87.31 75 ALA A N 1
ATOM 600 C CA . ALA A 1 75 ? 5.748 5.404 12.904 1.00 87.31 75 ALA A CA 1
ATOM 601 C C . ALA A 1 75 ? 7.175 4.924 12.595 1.00 87.31 75 ALA A C 1
ATOM 603 O O . ALA A 1 75 ? 7.810 5.435 11.672 1.00 87.31 75 ALA A O 1
ATOM 604 N N . ALA A 1 76 ? 7.684 3.923 13.321 1.00 87.31 76 ALA A N 1
ATOM 605 C CA . ALA A 1 76 ? 9.014 3.365 13.068 1.00 87.31 76 ALA A CA 1
ATOM 606 C C . ALA A 1 76 ? 9.107 2.688 11.686 1.00 87.31 76 ALA A C 1
ATOM 608 O O . ALA A 1 76 ? 10.076 2.891 10.950 1.00 87.31 76 ALA A O 1
ATOM 609 N N . VAL A 1 77 ? 8.074 1.932 11.303 1.00 84.31 77 VAL A N 1
ATOM 610 C CA . VAL A 1 77 ? 7.992 1.260 9.999 1.00 84.31 77 VAL A CA 1
ATOM 611 C C . VAL A 1 77 ? 7.845 2.287 8.876 1.00 84.31 77 VAL A C 1
ATOM 613 O O . VAL A 1 77 ? 8.579 2.225 7.890 1.00 84.31 77 VAL A O 1
ATOM 616 N N . LEU A 1 78 ? 6.967 3.278 9.049 1.00 86.00 78 LEU A N 1
ATOM 617 C CA . LEU A 1 78 ? 6.757 4.354 8.080 1.00 86.00 78 LEU A CA 1
ATOM 618 C C . LEU A 1 78 ? 8.026 5.185 7.868 1.00 86.00 78 LEU A C 1
ATOM 620 O O . LEU A 1 78 ? 8.358 5.488 6.726 1.00 86.00 78 LEU A O 1
ATOM 624 N N . LYS A 1 79 ? 8.791 5.484 8.927 1.00 90.38 79 LYS A N 1
ATOM 625 C CA . LYS A 1 79 ? 10.099 6.153 8.806 1.00 90.38 79 LYS A CA 1
ATOM 626 C C . LYS A 1 79 ? 11.080 5.338 7.966 1.00 90.38 79 LYS A C 1
ATOM 628 O O . LYS A 1 79 ? 11.737 5.891 7.087 1.00 90.38 79 LYS A O 1
ATOM 633 N N . ARG A 1 80 ? 11.162 4.022 8.186 1.00 88.75 80 ARG A N 1
ATOM 634 C CA . ARG A 1 80 ? 12.027 3.139 7.385 1.00 88.75 80 ARG A CA 1
ATOM 635 C C . ARG A 1 80 ? 11.618 3.127 5.907 1.00 88.75 80 ARG A C 1
ATOM 637 O O . ARG A 1 80 ? 12.489 3.201 5.041 1.00 88.75 80 ARG A O 1
ATOM 644 N N . ILE A 1 81 ? 10.317 3.065 5.619 1.00 87.94 81 ILE A N 1
ATOM 645 C CA . ILE A 1 81 ? 9.787 3.138 4.247 1.00 87.94 81 ILE A CA 1
ATOM 646 C C . ILE A 1 81 ? 10.102 4.504 3.627 1.00 87.94 81 ILE A C 1
ATOM 648 O O . ILE A 1 81 ? 10.616 4.557 2.513 1.00 87.94 81 ILE A O 1
ATOM 652 N N . ALA A 1 82 ? 9.888 5.596 4.363 1.00 90.50 82 ALA A N 1
ATOM 653 C CA . ALA A 1 82 ? 10.177 6.952 3.906 1.00 90.50 82 ALA A CA 1
ATOM 654 C C . ALA A 1 82 ? 11.663 7.145 3.560 1.00 90.50 82 ALA A C 1
ATOM 656 O O . ALA A 1 82 ? 11.976 7.690 2.504 1.00 90.50 82 ALA A O 1
ATOM 657 N N . HIS A 1 83 ? 12.588 6.628 4.379 1.00 93.25 83 HIS A N 1
ATOM 658 C CA . HIS A 1 83 ? 14.020 6.639 4.054 1.00 93.25 83 HIS A CA 1
ATOM 659 C C . HIS A 1 83 ? 14.327 5.876 2.762 1.00 93.25 83 HIS A C 1
ATOM 661 O O . HIS A 1 83 ? 15.104 6.352 1.932 1.00 93.25 83 HIS A O 1
ATOM 667 N N . LYS A 1 84 ? 13.695 4.713 2.555 1.00 88.81 84 LYS A N 1
ATOM 668 C CA . LYS A 1 84 ? 13.860 3.949 1.314 1.00 88.81 84 LYS A CA 1
ATOM 669 C C . LYS A 1 84 ? 13.309 4.717 0.110 1.00 88.81 84 LYS A C 1
ATOM 671 O O . LYS A 1 84 ? 13.998 4.797 -0.903 1.00 88.81 84 LYS A O 1
ATOM 676 N N . HIS A 1 85 ? 12.125 5.315 0.231 1.00 92.19 85 HIS A N 1
ATOM 677 C CA . HIS A 1 85 ? 11.522 6.163 -0.801 1.00 92.19 85 HIS A CA 1
ATOM 678 C C . HIS A 1 85 ? 12.428 7.348 -1.160 1.00 92.19 85 HIS A C 1
ATOM 680 O O . HIS A 1 85 ? 12.681 7.572 -2.340 1.00 92.19 85 HIS A O 1
ATOM 686 N N . GLY A 1 86 ? 12.997 8.029 -0.160 1.00 93.38 86 GLY A N 1
ATOM 687 C CA . GLY A 1 86 ? 13.965 9.107 -0.371 1.00 93.38 86 GLY A CA 1
ATOM 688 C C . GLY A 1 86 ? 15.212 8.640 -1.127 1.00 93.38 86 GLY A C 1
ATOM 689 O O . GLY A 1 86 ? 15.610 9.276 -2.097 1.00 93.38 86 GLY A O 1
ATOM 690 N N . SER A 1 87 ? 15.776 7.482 -0.759 1.00 91.44 87 SER A N 1
ATOM 691 C CA . SER A 1 87 ? 16.946 6.908 -1.452 1.00 91.44 87 SER A CA 1
ATOM 692 C C . SER A 1 87 ? 16.681 6.516 -2.910 1.00 91.44 87 SER A C 1
ATOM 694 O O . SER A 1 87 ? 17.607 6.479 -3.712 1.00 91.44 87 SER A O 1
ATOM 696 N N . LEU A 1 88 ? 15.426 6.208 -3.247 1.00 88.38 88 LEU A N 1
ATOM 697 C CA . LEU A 1 88 ? 14.992 5.822 -4.592 1.00 88.38 88 LEU A CA 1
ATOM 698 C C . LEU A 1 88 ? 14.465 7.017 -5.403 1.00 88.38 88 LEU A C 1
ATOM 700 O O . LEU A 1 88 ? 14.057 6.837 -6.547 1.00 88.38 88 LEU A O 1
ATOM 704 N N . GLY A 1 89 ? 14.441 8.219 -4.819 1.00 91.38 89 GLY A N 1
ATOM 705 C CA . GLY A 1 89 ? 13.920 9.416 -5.474 1.00 91.38 89 GLY A CA 1
ATOM 706 C C . GLY A 1 89 ? 12.419 9.347 -5.762 1.00 91.38 89 GLY A C 1
ATOM 707 O O . GLY A 1 89 ? 11.973 9.904 -6.764 1.00 91.38 89 GLY A O 1
ATOM 708 N N . VAL A 1 90 ? 11.644 8.652 -4.917 1.00 91.44 90 VAL A N 1
ATOM 709 C CA . VAL A 1 90 ? 10.185 8.571 -5.074 1.00 91.44 90 VAL A CA 1
ATOM 710 C C . VAL A 1 90 ? 9.581 9.965 -4.927 1.00 91.44 90 VAL A C 1
ATOM 712 O O . VAL A 1 90 ? 9.827 10.652 -3.934 1.00 91.44 90 VAL A O 1
ATOM 715 N N . ARG A 1 91 ? 8.766 10.370 -5.900 1.00 92.38 91 ARG A N 1
ATOM 716 C CA . ARG A 1 91 ? 8.169 11.705 -5.979 1.00 92.38 91 ARG A CA 1
ATOM 717 C C . ARG A 1 91 ? 6.673 11.693 -5.654 1.00 92.38 91 ARG A C 1
ATOM 719 O O . ARG A 1 91 ? 6.018 10.671 -5.875 1.00 92.38 91 ARG A O 1
ATOM 726 N N . PRO A 1 92 ? 6.106 12.814 -5.167 1.00 94.75 92 PRO A N 1
ATOM 727 C CA . PRO A 1 92 ? 4.676 12.928 -4.876 1.00 94.75 92 PRO A CA 1
ATOM 728 C C . PRO A 1 92 ? 3.769 12.503 -6.039 1.00 94.75 92 PRO A C 1
ATOM 730 O O . PRO A 1 92 ? 2.769 11.826 -5.813 1.00 94.75 92 PRO A O 1
ATOM 733 N N . GLU A 1 93 ? 4.151 12.808 -7.282 1.00 93.31 93 GLU A N 1
ATOM 734 C CA . GLU A 1 93 ? 3.366 12.487 -8.488 1.00 93.31 93 GLU A CA 1
ATOM 735 C C . GLU A 1 93 ? 3.209 10.977 -8.740 1.00 93.31 93 GLU A C 1
ATOM 737 O O . GLU A 1 93 ? 2.316 10.563 -9.474 1.00 93.31 93 GLU A O 1
ATOM 742 N N . GLN A 1 94 ? 4.047 10.136 -8.126 1.00 92.12 94 GLN A N 1
ATOM 743 C CA . GLN A 1 94 ? 3.954 8.680 -8.261 1.00 92.12 94 GLN A CA 1
ATOM 744 C C . GLN A 1 94 ? 2.896 8.067 -7.331 1.00 92.12 94 GLN A C 1
ATOM 746 O O . GLN A 1 94 ? 2.409 6.970 -7.600 1.00 92.12 94 GLN A O 1
ATOM 751 N N . TYR A 1 95 ? 2.511 8.750 -6.246 1.00 94.38 95 TYR A N 1
ATOM 752 C CA . TYR A 1 95 ? 1.533 8.221 -5.287 1.00 94.38 95 TYR A CA 1
ATOM 753 C C . TYR A 1 95 ? 0.120 8.073 -5.880 1.00 94.38 95 TYR A C 1
ATOM 755 O O . TYR A 1 95 ? -0.486 7.027 -5.640 1.00 94.38 95 TYR A O 1
ATOM 763 N N . PRO A 1 96 ? -0.409 9.032 -6.673 1.00 95.81 96 PRO A N 1
ATOM 764 C CA . PRO A 1 96 ? -1.685 8.855 -7.366 1.00 95.81 96 PRO A CA 1
ATOM 765 C C . PRO A 1 96 ? -1.708 7.628 -8.284 1.00 95.81 96 PRO A C 1
ATOM 767 O O . PRO A 1 96 ? -2.658 6.853 -8.220 1.00 95.81 96 PRO A O 1
ATOM 770 N N . VAL A 1 97 ? -0.634 7.400 -9.051 1.00 94.88 97 VAL A N 1
ATOM 771 C CA . VAL A 1 97 ? -0.497 6.231 -9.940 1.00 94.88 97 VAL A CA 1
ATOM 772 C C . VAL A 1 97 ? -0.583 4.931 -9.141 1.00 94.88 97 VAL A C 1
ATOM 774 O O . VAL A 1 97 ? -1.362 4.038 -9.467 1.00 94.88 97 VAL A O 1
ATOM 777 N N . VAL A 1 98 ? 0.178 4.827 -8.047 1.00 93.88 98 VAL A N 1
ATOM 778 C CA . VAL A 1 98 ? 0.134 3.648 -7.168 1.00 93.88 98 VAL A CA 1
ATOM 779 C C . VAL A 1 98 ? -1.268 3.444 -6.585 1.00 93.88 98 VAL A C 1
ATOM 781 O O . VAL A 1 98 ? -1.757 2.317 -6.561 1.00 93.88 98 VAL A O 1
ATOM 784 N N . GLY A 1 99 ? -1.921 4.518 -6.131 1.00 94.31 99 GLY A N 1
ATOM 785 C CA . GLY A 1 99 ? -3.263 4.464 -5.554 1.00 94.31 99 GLY A CA 1
ATOM 786 C C . GLY A 1 99 ? -4.321 3.968 -6.540 1.00 94.31 99 GLY A C 1
ATOM 787 O O . GLY A 1 99 ? -5.110 3.092 -6.190 1.00 94.31 99 GLY A O 1
ATOM 788 N N . GLU A 1 100 ? -4.305 4.474 -7.774 1.00 97.12 100 GLU A N 1
ATOM 789 C CA . GLU A 1 100 ? -5.225 4.065 -8.840 1.00 97.12 100 GLU A CA 1
ATOM 790 C C . GLU A 1 100 ? -5.121 2.563 -9.129 1.00 97.12 100 GLU A C 1
ATOM 792 O O . GLU A 1 100 ? -6.117 1.837 -9.078 1.00 97.12 100 GLU A O 1
ATOM 797 N N . HIS A 1 101 ? -3.902 2.073 -9.373 1.00 97.06 101 HIS A N 1
ATOM 798 C CA . HIS A 1 101 ? -3.690 0.663 -9.704 1.00 97.06 101 HIS A CA 1
ATOM 799 C C . HIS A 1 101 ? -3.955 -0.266 -8.521 1.00 97.06 101 HIS A C 1
ATOM 801 O O . HIS A 1 101 ? -4.369 -1.406 -8.735 1.00 97.06 101 HIS A O 1
ATOM 807 N N . LEU A 1 102 ? -3.725 0.192 -7.283 1.00 94.88 102 LEU A N 1
ATOM 808 C CA . LEU A 1 102 ? -4.010 -0.591 -6.081 1.00 94.88 102 LEU A CA 1
ATOM 809 C C . LEU A 1 102 ? -5.518 -0.749 -5.878 1.00 94.88 102 LEU A C 1
ATOM 811 O O . LEU A 1 102 ? -5.985 -1.869 -5.686 1.00 94.88 102 LEU A O 1
ATOM 815 N N . LEU A 1 103 ? -6.277 0.346 -5.969 1.00 94.50 103 LEU A N 1
ATOM 816 C CA . LEU A 1 103 ? -7.735 0.311 -5.843 1.00 94.50 103 LEU A CA 1
ATOM 817 C C . LEU A 1 103 ? -8.388 -0.509 -6.959 1.00 94.50 103 LEU A C 1
ATOM 819 O O . LEU A 1 103 ? -9.341 -1.223 -6.690 1.00 94.50 103 LEU A O 1
ATOM 823 N N . ALA A 1 104 ? -7.858 -0.460 -8.184 1.00 96.00 104 ALA A N 1
ATOM 824 C CA . ALA A 1 104 ? -8.356 -1.272 -9.296 1.00 96.00 104 ALA A CA 1
ATOM 825 C C . ALA A 1 104 ? -7.993 -2.770 -9.195 1.00 96.00 104 ALA A C 1
ATOM 827 O O . ALA A 1 104 ? -8.510 -3.590 -9.963 1.00 96.00 104 ALA A O 1
ATOM 828 N N . ALA A 1 105 ? -7.044 -3.129 -8.326 1.00 94.88 105 ALA A N 1
ATOM 829 C CA . ALA A 1 105 ? -6.638 -4.512 -8.100 1.00 94.88 105 ALA A CA 1
ATOM 830 C C . ALA A 1 105 ? -7.448 -5.206 -6.994 1.00 94.88 105 ALA A C 1
ATOM 832 O O . ALA A 1 105 ? -7.608 -6.429 -7.083 1.00 94.88 105 ALA A O 1
ATOM 833 N N . ILE A 1 106 ? -7.921 -4.437 -6.003 1.00 91.06 106 ILE A N 1
ATOM 834 C CA . ILE A 1 106 ? -8.892 -4.843 -4.969 1.00 91.06 106 ILE A CA 1
ATOM 835 C C . ILE A 1 106 ? -10.245 -5.129 -5.630 1.00 91.06 106 ILE A C 1
ATOM 837 O O . ILE A 1 106 ? -10.858 -6.145 -5.246 1.00 91.06 106 ILE A O 1
#